Protein AF-A0A1X6PFS3-F1 (afdb_monomer_lite)

Structure (mmCIF, N/CA/C/O backbone):
data_AF-A0A1X6PFS3-F1
#
_entry.id   AF-A0A1X6PFS3-F1
#
loop_
_atom_site.group_PDB
_atom_site.id
_atom_site.type_symbol
_atom_site.label_atom_id
_atom_site.label_alt_id
_atom_site.label_comp_id
_atom_site.label_asym_id
_atom_site.label_entity_id
_atom_site.label_seq_i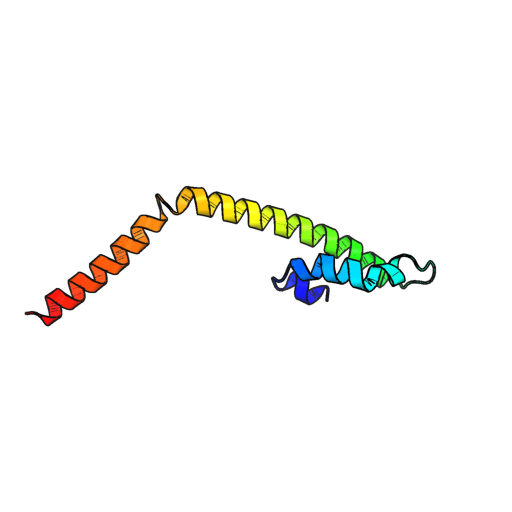d
_atom_site.pdbx_PDB_ins_code
_atom_site.Cartn_x
_atom_site.Cartn_y
_atom_site.Cartn_z
_atom_site.occupancy
_atom_site.B_iso_or_equiv
_atom_site.auth_seq_id
_atom_site.auth_comp_id
_atom_site.auth_asym_id
_atom_site.auth_atom_id
_atom_site.pdbx_PDB_model_num
ATOM 1 N N . MET A 1 1 ? -0.572 -6.098 -13.820 1.00 72.88 1 MET A N 1
ATOM 2 C CA . MET A 1 1 ? -0.227 -6.175 -12.379 1.00 72.88 1 MET A CA 1
ATOM 3 C C . MET A 1 1 ? -0.550 -4.889 -11.618 1.00 72.88 1 MET A C 1
ATOM 5 O O . MET A 1 1 ? -1.300 -4.971 -10.660 1.00 72.88 1 MET A O 1
ATOM 9 N N . PHE A 1 2 ? -0.080 -3.711 -12.050 1.00 74.06 2 PHE A N 1
ATOM 10 C CA . PHE A 1 2 ? -0.330 -2.433 -11.352 1.00 74.06 2 PHE A CA 1
ATOM 11 C C . PHE A 1 2 ? -1.819 -2.134 -11.069 1.00 74.06 2 PHE A C 1
ATOM 13 O O . PHE A 1 2 ? -2.186 -1.866 -9.931 1.00 74.06 2 PHE A O 1
ATOM 20 N N . TRP A 1 3 ? -2.692 -2.257 -12.076 1.00 76.94 3 TRP A N 1
ATOM 21 C CA . TRP A 1 3 ? -4.138 -2.035 -11.914 1.00 76.94 3 TRP A CA 1
ATOM 22 C C . TRP A 1 3 ? -4.818 -3.034 -10.968 1.00 76.94 3 TRP A C 1
ATOM 24 O O . TRP A 1 3 ? -5.736 -2.661 -10.251 1.00 76.94 3 TRP A O 1
ATOM 34 N N . VAL A 1 4 ? -4.330 -4.277 -10.909 1.00 79.75 4 VAL A N 1
ATOM 35 C CA . VAL A 1 4 ? -4.826 -5.298 -9.966 1.00 79.75 4 VAL A CA 1
ATOM 36 C C . VAL A 1 4 ? -4.440 -4.929 -8.532 1.00 79.75 4 VAL A C 1
ATOM 38 O O . VAL A 1 4 ? -5.247 -5.071 -7.620 1.00 79.75 4 VAL A O 1
ATOM 41 N N . GLY A 1 5 ? -3.236 -4.377 -8.343 1.00 75.25 5 GLY A N 1
ATOM 42 C CA . GLY A 1 5 ? -2.825 -3.794 -7.066 1.00 75.25 5 GLY A CA 1
ATOM 43 C C . GLY A 1 5 ? -3.725 -2.640 -6.629 1.00 75.25 5 GLY A C 1
ATOM 44 O O . GLY A 1 5 ? -4.140 -2.579 -5.475 1.00 75.25 5 GLY A O 1
ATOM 45 N N . ALA A 1 6 ? -4.084 -1.760 -7.567 1.00 77.50 6 ALA A N 1
ATOM 46 C CA . ALA A 1 6 ? -4.984 -0.639 -7.302 1.00 77.50 6 ALA A CA 1
ATOM 47 C C . ALA A 1 6 ? -6.427 -1.082 -6.986 1.00 77.50 6 ALA A C 1
ATOM 49 O O . ALA A 1 6 ? -7.088 -0.444 -6.171 1.00 77.50 6 ALA A O 1
ATOM 50 N N . ALA A 1 7 ? -6.891 -2.191 -7.570 1.00 83.50 7 ALA A N 1
ATOM 51 C CA . ALA A 1 7 ? -8.241 -2.736 -7.403 1.00 83.50 7 ALA A CA 1
ATOM 52 C C . ALA A 1 7 ? -8.487 -3.475 -6.067 1.00 83.50 7 ALA A C 1
ATOM 54 O O . ALA A 1 7 ? -9.488 -4.173 -5.937 1.00 83.50 7 ALA A O 1
ATOM 55 N N . GLY A 1 8 ? -7.596 -3.340 -5.078 1.00 79.50 8 GLY A N 1
ATOM 56 C CA . GLY A 1 8 ? -7.798 -3.903 -3.736 1.00 79.50 8 GLY A CA 1
ATOM 57 C C . GLY A 1 8 ? -6.889 -5.071 -3.370 1.00 79.50 8 GLY A C 1
ATOM 58 O O . GLY A 1 8 ? -7.070 -5.657 -2.306 1.00 79.50 8 GLY A O 1
ATOM 59 N N . VAL A 1 9 ? -5.890 -5.404 -4.195 1.00 87.38 9 VAL A N 1
ATOM 60 C CA . VAL A 1 9 ? -4.906 -6.456 -3.880 1.00 87.38 9 VAL A CA 1
ATOM 61 C C . VAL A 1 9 ? -3.516 -5.839 -3.680 1.00 87.38 9 VAL A C 1
ATOM 63 O O . VAL A 1 9 ? -2.639 -6.003 -4.530 1.00 87.38 9 VAL A O 1
ATOM 66 N N . PRO A 1 10 ? -3.257 -5.129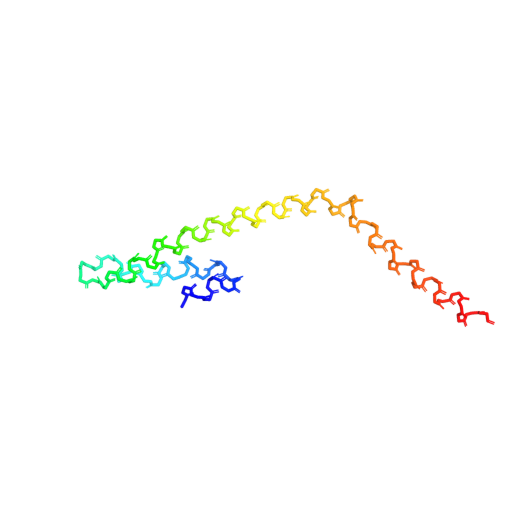 -2.565 1.00 82.25 10 PRO A N 1
ATOM 67 C CA . PRO A 1 10 ? -2.015 -4.378 -2.378 1.00 82.25 10 PRO A CA 1
ATOM 68 C C . PRO A 1 10 ? -0.748 -5.247 -2.431 1.00 82.25 10 PRO A C 1
ATOM 70 O O . PRO A 1 10 ? 0.301 -4.764 -2.847 1.00 82.25 10 PRO A O 1
ATOM 73 N N . LEU A 1 11 ? -0.836 -6.547 -2.121 1.00 86.00 11 LEU A N 1
ATOM 74 C CA . LEU A 1 11 ? 0.280 -7.497 -2.263 1.00 86.00 11 LEU A CA 1
ATOM 75 C C . LEU A 1 11 ? 0.759 -7.678 -3.715 1.00 86.00 11 LEU A C 1
ATOM 77 O O . LEU A 1 11 ? 1.892 -8.097 -3.943 1.00 86.00 11 LEU A O 1
ATOM 81 N N . MET A 1 12 ? -0.045 -7.300 -4.710 1.00 86.38 12 MET A N 1
ATOM 82 C CA . MET A 1 12 ? 0.383 -7.328 -6.109 1.00 86.38 12 MET A CA 1
ATOM 83 C C . MET A 1 12 ? 1.451 -6.277 -6.430 1.00 86.38 12 MET A C 1
ATOM 85 O O . MET A 1 12 ? 2.170 -6.447 -7.413 1.00 86.38 12 MET A O 1
ATOM 89 N N . PHE A 1 13 ? 1.597 -5.216 -5.627 1.00 84.25 13 PHE A N 1
ATOM 90 C CA . PHE A 1 13 ? 2.656 -4.218 -5.814 1.00 84.25 13 PHE A CA 1
ATOM 91 C C . PHE A 1 13 ? 4.064 -4.772 -5.525 1.00 84.25 13 PHE A C 1
ATOM 93 O O . PHE A 1 13 ? 4.916 -4.648 -6.407 1.00 84.25 13 PHE A O 1
ATOM 100 N N . PRO A 1 14 ? 4.343 -5.428 -4.379 1.00 84.19 14 PRO A N 1
ATOM 101 C CA . PRO A 1 14 ? 5.638 -6.070 -4.150 1.00 84.19 14 PRO A CA 1
ATOM 102 C C . PRO A 1 14 ? 5.888 -7.261 -5.086 1.00 84.19 14 PRO A C 1
ATOM 104 O O . PRO A 1 14 ? 7.018 -7.442 -5.531 1.00 84.19 14 PRO A O 1
ATOM 107 N N . VAL A 1 15 ? 4.854 -8.024 -5.467 1.00 86.50 15 VAL A N 1
ATOM 108 C CA . VAL A 1 15 ? 4.992 -9.084 -6.486 1.00 86.50 15 VAL A CA 1
ATOM 109 C C . VAL A 1 15 ? 5.399 -8.497 -7.837 1.00 86.50 15 VAL A C 1
ATOM 111 O O . VAL A 1 15 ? 6.327 -8.999 -8.463 1.00 86.50 15 VAL A O 1
ATOM 114 N N . ALA A 1 16 ? 4.771 -7.400 -8.266 1.00 83.81 16 ALA A N 1
ATOM 115 C CA . ALA A 1 16 ? 5.169 -6.699 -9.483 1.00 83.81 16 ALA A CA 1
ATOM 116 C C . ALA A 1 16 ? 6.597 -6.144 -9.380 1.00 83.81 16 ALA A C 1
ATOM 118 O O . ALA A 1 16 ? 7.349 -6.218 -10.347 1.00 83.81 16 ALA A O 1
ATOM 119 N N . ALA A 1 17 ? 6.988 -5.619 -8.217 1.00 83.31 17 ALA A N 1
ATOM 120 C CA . ALA A 1 17 ? 8.339 -5.114 -7.997 1.00 83.31 17 ALA A CA 1
ATOM 121 C C . ALA A 1 17 ? 9.397 -6.222 -8.098 1.00 83.31 17 ALA A C 1
ATOM 123 O O . ALA A 1 17 ? 10.432 -5.990 -8.712 1.00 83.31 17 ALA A O 1
ATOM 124 N N . MET A 1 18 ? 9.129 -7.414 -7.551 1.00 85.38 18 MET A N 1
ATOM 125 C CA . MET A 1 18 ? 10.011 -8.580 -7.679 1.00 85.38 18 MET A CA 1
ATOM 126 C C . MET A 1 18 ? 10.046 -9.118 -9.111 1.00 85.38 18 MET A C 1
ATOM 128 O O . MET A 1 18 ? 11.121 -9.398 -9.633 1.00 85.38 18 MET A O 1
ATOM 132 N N . TYR A 1 19 ? 8.884 -9.226 -9.759 1.00 83.69 19 TYR A N 1
ATOM 133 C CA . TYR A 1 19 ? 8.767 -9.757 -11.116 1.00 83.69 19 TYR A CA 1
ATOM 134 C C . TYR A 1 19 ? 9.495 -8.880 -12.142 1.00 83.69 19 TYR A C 1
ATOM 136 O O . TYR A 1 19 ? 10.244 -9.389 -12.965 1.00 83.69 19 TYR A O 1
ATOM 144 N N . PHE A 1 20 ? 9.332 -7.558 -12.055 1.00 81.94 20 PHE A N 1
ATOM 145 C CA . PHE A 1 20 ? 9.999 -6.602 -12.944 1.00 81.94 20 PHE A CA 1
ATOM 146 C C . PHE A 1 20 ? 11.346 -6.108 -12.395 1.00 81.94 20 PHE A C 1
ATOM 148 O O . PHE A 1 20 ? 11.876 -5.116 -12.891 1.00 81.94 20 PHE A O 1
ATOM 155 N N . TRP A 1 21 ? 11.911 -6.755 -11.370 1.00 79.31 21 TRP A N 1
ATOM 156 C CA . TRP A 1 21 ? 13.163 -6.318 -10.743 1.00 79.31 21 TRP A CA 1
ATOM 157 C C . TRP A 1 21 ? 14.361 -6.409 -11.695 1.00 79.31 21 TRP A C 1
ATOM 159 O O . TRP A 1 21 ? 15.212 -5.517 -11.711 1.00 79.31 21 TRP A O 1
ATOM 169 N N . SER A 1 22 ? 14.418 -7.477 -12.496 1.00 78.12 22 SER A N 1
ATOM 170 C CA . SER A 1 22 ? 15.427 -7.672 -13.543 1.00 78.12 22 SER A CA 1
ATOM 171 C C . SER A 1 22 ? 15.292 -6.613 -14.635 1.00 78.12 22 SER A C 1
ATOM 173 O O . SER A 1 22 ? 16.263 -5.917 -14.921 1.00 78.12 22 SER A O 1
ATOM 175 N N . GLU A 1 23 ? 14.079 -6.416 -15.162 1.00 76.00 23 GLU A N 1
ATOM 176 C CA . GLU A 1 23 ? 13.777 -5.368 -16.144 1.00 76.00 23 GLU A CA 1
ATOM 177 C C . GLU A 1 23 ? 14.110 -3.972 -15.606 1.00 76.00 23 GLU A C 1
ATOM 179 O O . GLU A 1 23 ? 14.648 -3.139 -16.317 1.00 76.00 23 GLU A O 1
ATOM 184 N N . ALA A 1 24 ? 13.826 -3.685 -14.336 1.00 69.19 24 ALA A N 1
ATOM 185 C CA . ALA A 1 24 ? 14.050 -2.364 -13.754 1.00 69.19 24 ALA A CA 1
ATOM 186 C C . ALA A 1 24 ? 15.536 -1.998 -13.598 1.00 69.19 24 ALA A C 1
ATOM 188 O O . ALA A 1 24 ? 15.856 -0.810 -13.484 1.00 69.19 24 ALA A O 1
ATOM 189 N N . ARG A 1 25 ? 16.428 -2.998 -13.556 1.00 73.12 25 ARG A N 1
ATOM 190 C CA . ARG A 1 25 ? 17.887 -2.807 -13.521 1.00 73.12 25 ARG A CA 1
ATOM 191 C C . ARG A 1 25 ? 18.511 -2.691 -14.905 1.00 73.12 25 ARG A C 1
ATOM 193 O O . ARG A 1 25 ? 19.655 -2.250 -14.988 1.00 73.12 25 ARG A O 1
ATOM 200 N N . ASP A 1 26 ? 17.790 -3.060 -15.958 1.00 78.62 26 ASP A N 1
ATOM 201 C CA . ASP A 1 26 ? 18.286 -2.906 -17.316 1.00 78.62 26 ASP A CA 1
ATOM 202 C C . ASP A 1 26 ? 18.291 -1.409 -17.701 1.00 78.62 26 ASP A C 1
ATOM 204 O O . ASP A 1 26 ? 17.251 -0.742 -17.639 1.00 78.62 26 ASP A O 1
ATOM 208 N N . PRO A 1 27 ? 19.445 -0.832 -18.085 1.00 68.50 27 PRO A N 1
ATOM 209 C CA . PRO A 1 27 ? 19.532 0.565 -18.507 1.00 68.50 27 PRO A CA 1
ATOM 210 C C . PRO A 1 27 ? 18.727 0.874 -19.781 1.00 68.50 27 PRO A C 1
ATOM 212 O O . PRO A 1 27 ? 18.439 2.045 -20.035 1.00 68.50 27 PRO A O 1
ATOM 215 N N . THR A 1 28 ? 18.332 -0.142 -20.556 1.00 71.31 28 THR A N 1
ATOM 216 C CA . THR A 1 28 ? 17.488 0.004 -21.756 1.00 71.31 28 THR A CA 1
ATOM 217 C C . THR A 1 28 ? 15.987 -0.111 -21.478 1.00 71.31 28 THR A C 1
ATOM 219 O O . THR A 1 28 ? 15.169 0.064 -22.385 1.00 71.31 28 THR A O 1
ATOM 222 N N . ALA A 1 29 ? 15.595 -0.352 -20.225 1.00 67.56 29 ALA A N 1
ATOM 223 C CA . ALA A 1 29 ? 14.204 -0.570 -19.868 1.00 67.56 29 ALA A CA 1
ATOM 224 C C . ALA A 1 29 ? 13.307 0.642 -20.144 1.00 67.56 29 ALA A C 1
ATOM 226 O O . ALA A 1 29 ? 13.658 1.805 -19.917 1.00 67.56 29 ALA A O 1
ATOM 227 N N . SER A 1 30 ? 12.079 0.350 -20.577 1.00 73.12 30 SER A N 1
ATOM 228 C CA . SER A 1 30 ? 11.056 1.360 -20.836 1.00 73.12 30 SER A CA 1
ATOM 229 C C . SER A 1 30 ? 10.827 2.244 -19.603 1.00 73.12 30 SER A C 1
ATOM 231 O O . SER A 1 30 ? 10.440 1.762 -18.532 1.00 73.12 30 SER A O 1
ATOM 233 N N . LYS A 1 31 ? 10.994 3.568 -19.767 1.00 77.81 31 LYS A N 1
ATOM 234 C CA . LYS A 1 31 ? 10.736 4.590 -18.725 1.00 77.81 31 LYS A CA 1
ATOM 235 C C . LYS A 1 31 ? 9.366 4.423 -18.055 1.00 77.81 31 LYS A C 1
ATOM 237 O O . LYS A 1 31 ? 9.202 4.762 -16.884 1.00 77.81 31 LYS A O 1
ATOM 242 N N . VAL A 1 32 ? 8.396 3.882 -18.788 1.00 78.31 32 VAL A N 1
ATOM 243 C CA . VAL A 1 32 ? 7.031 3.630 -18.322 1.00 78.31 32 VAL A CA 1
ATOM 244 C C . VAL A 1 32 ? 7.005 2.582 -17.203 1.00 78.31 32 VAL A C 1
ATOM 246 O O . VAL A 1 32 ? 6.374 2.811 -16.172 1.00 78.31 32 VAL A O 1
ATOM 249 N N . ILE A 1 33 ? 7.737 1.473 -17.352 1.00 74.88 33 ILE A N 1
ATOM 250 C CA . ILE A 1 33 ? 7.794 0.380 -16.362 1.00 74.88 33 ILE A CA 1
ATOM 251 C C . ILE A 1 33 ? 8.404 0.890 -15.055 1.00 74.88 33 ILE A C 1
ATOM 253 O O . ILE A 1 33 ? 7.844 0.694 -13.976 1.00 74.88 33 ILE A O 1
ATOM 257 N N . ARG A 1 34 ? 9.503 1.642 -15.161 1.00 73.19 34 ARG A N 1
ATOM 258 C CA . ARG A 1 34 ? 10.175 2.249 -14.007 1.00 73.19 34 ARG A CA 1
ATOM 259 C C . ARG A 1 34 ? 9.253 3.224 -13.264 1.00 73.19 34 ARG A C 1
ATOM 261 O O . ARG A 1 34 ? 9.211 3.220 -12.035 1.00 73.19 34 ARG A O 1
ATOM 268 N N . GLY A 1 35 ? 8.453 3.997 -14.002 1.00 81.25 35 GLY A N 1
ATOM 269 C CA . GLY A 1 35 ? 7.424 4.868 -13.432 1.00 81.25 35 GLY A CA 1
ATOM 270 C C . GLY A 1 35 ? 6.328 4.106 -12.679 1.00 81.25 35 GLY A C 1
ATOM 271 O O . GLY A 1 35 ? 5.925 4.529 -11.595 1.00 81.25 35 GLY A O 1
ATOM 272 N N . TYR A 1 36 ? 5.867 2.970 -13.207 1.00 82.12 36 TYR A N 1
ATOM 273 C CA . TYR A 1 36 ? 4.860 2.140 -12.538 1.00 82.12 36 TYR A CA 1
ATOM 274 C C . TYR A 1 36 ? 5.378 1.467 -11.263 1.00 82.12 36 TYR A C 1
ATOM 276 O O . TYR A 1 36 ? 4.605 1.330 -10.317 1.00 82.12 36 TYR A O 1
ATOM 284 N N . ILE A 1 37 ? 6.663 1.108 -11.191 1.00 80.00 37 ILE A N 1
ATOM 285 C CA . ILE A 1 37 ? 7.267 0.548 -9.970 1.00 80.00 37 ILE A CA 1
ATOM 286 C C . ILE A 1 37 ? 7.295 1.596 -8.850 1.00 80.00 37 ILE A C 1
ATOM 288 O O . ILE A 1 37 ? 6.826 1.320 -7.748 1.00 80.00 37 ILE A O 1
ATOM 292 N N . PHE A 1 38 ? 7.754 2.821 -9.135 1.00 80.88 38 PHE A N 1
ATOM 293 C CA . PHE A 1 38 ? 7.763 3.905 -8.142 1.00 80.88 38 PHE A CA 1
ATOM 294 C C . PHE A 1 38 ? 6.352 4.289 -7.681 1.00 80.88 38 PHE A C 1
ATOM 296 O O . PHE A 1 38 ? 6.098 4.403 -6.481 1.00 80.88 38 PHE A O 1
ATOM 303 N N . LYS A 1 39 ? 5.409 4.438 -8.621 1.00 84.44 39 LYS A N 1
ATOM 304 C CA . LYS A 1 39 ? 4.000 4.704 -8.289 1.00 84.44 39 LYS A CA 1
ATOM 305 C C . LYS A 1 39 ? 3.384 3.555 -7.486 1.00 84.44 39 LYS A C 1
ATOM 307 O O . LYS A 1 39 ? 2.603 3.801 -6.573 1.00 84.44 39 LYS A O 1
ATOM 312 N N . GLY A 1 40 ? 3.746 2.312 -7.806 1.00 84.12 40 GLY A N 1
ATOM 313 C CA . GLY A 1 40 ? 3.260 1.118 -7.117 1.00 84.12 40 GLY A CA 1
ATOM 314 C C . GLY A 1 40 ? 3.761 1.043 -5.680 1.00 84.12 40 GLY A C 1
ATOM 315 O O . GLY A 1 40 ? 2.980 0.752 -4.780 1.00 84.12 40 GLY A O 1
ATOM 316 N N . ALA A 1 41 ? 5.028 1.392 -5.448 1.00 83.44 41 ALA A N 1
ATOM 317 C CA . ALA A 1 41 ? 5.598 1.473 -4.106 1.00 83.44 41 ALA A CA 1
ATOM 318 C C . ALA A 1 41 ? 4.883 2.529 -3.243 1.00 83.44 41 ALA A C 1
ATOM 320 O O . ALA A 1 41 ? 4.527 2.248 -2.101 1.00 83.44 41 ALA A O 1
ATOM 321 N N . ALA A 1 42 ? 4.597 3.713 -3.798 1.00 87.44 42 ALA A N 1
ATOM 322 C CA . ALA A 1 42 ? 3.844 4.749 -3.087 1.00 87.44 42 ALA A CA 1
ATOM 323 C C . ALA A 1 42 ? 2.417 4.290 -2.732 1.00 87.44 42 ALA A C 1
ATOM 325 O O . ALA A 1 42 ? 1.984 4.437 -1.589 1.00 87.44 42 ALA A O 1
ATOM 326 N N . LEU A 1 43 ? 1.704 3.677 -3.684 1.00 87.44 43 LEU A N 1
ATOM 327 C CA . LEU A 1 43 ? 0.364 3.132 -3.443 1.00 87.44 43 LEU A CA 1
ATOM 328 C C . LEU A 1 43 ? 0.368 2.012 -2.398 1.00 87.44 43 LEU A C 1
ATOM 330 O O . LEU A 1 43 ? -0.550 1.947 -1.584 1.00 87.44 43 LEU A O 1
ATOM 334 N N . PHE A 1 44 ? 1.401 1.169 -2.376 1.00 86.50 44 PHE A N 1
ATOM 335 C CA . PHE A 1 44 ? 1.558 0.122 -1.368 1.00 86.50 44 PHE A CA 1
ATOM 336 C C . PHE A 1 44 ? 1.705 0.693 0.049 1.00 86.50 44 PHE A C 1
ATOM 338 O O . PHE A 1 44 ? 1.055 0.207 0.978 1.00 86.50 44 PHE A O 1
ATOM 345 N N . VAL A 1 45 ? 2.502 1.754 0.218 1.00 89.44 45 VAL A N 1
ATOM 346 C CA . VAL A 1 45 ? 2.649 2.440 1.513 1.00 89.44 45 VAL A CA 1
ATOM 347 C C . VAL A 1 45 ? 1.315 3.033 1.959 1.00 89.44 45 VAL A C 1
ATOM 349 O O . VAL A 1 45 ? 0.898 2.799 3.092 1.00 89.44 45 VAL A O 1
ATOM 352 N N . ILE A 1 46 ? 0.609 3.732 1.064 1.00 90.25 46 ILE A N 1
ATOM 353 C CA . ILE A 1 46 ? -0.709 4.312 1.365 1.00 90.25 46 ILE A CA 1
ATOM 354 C C . ILE A 1 46 ? -1.690 3.216 1.797 1.00 90.25 46 ILE A C 1
ATOM 356 O O . ILE A 1 46 ? -2.328 3.346 2.840 1.00 90.25 46 ILE A O 1
ATOM 360 N N . TYR A 1 47 ? -1.767 2.114 1.046 1.00 89.00 47 TYR A N 1
ATOM 361 C CA . TYR A 1 47 ? -2.620 0.977 1.400 1.00 89.00 47 TYR A CA 1
ATOM 362 C C . TYR A 1 47 ? -2.278 0.410 2.776 1.00 89.00 47 TYR A C 1
ATOM 364 O O . TYR A 1 47 ? -3.178 0.135 3.562 1.00 89.00 47 TYR A O 1
ATOM 372 N N . THR A 1 48 ? -0.989 0.263 3.083 1.00 88.69 48 THR A N 1
ATOM 373 C CA . THR A 1 48 ? -0.531 -0.270 4.371 1.00 88.69 48 THR A CA 1
ATOM 374 C C . THR A 1 48 ? -0.945 0.642 5.525 1.00 88.69 48 THR A C 1
ATOM 376 O O . THR A 1 48 ? -1.470 0.159 6.525 1.00 88.69 48 THR A O 1
ATOM 379 N N . VAL A 1 49 ? -0.785 1.961 5.377 1.00 92.94 49 VAL A N 1
ATOM 380 C CA . VAL A 1 49 ? -1.198 2.940 6.396 1.00 92.94 49 VAL A CA 1
ATOM 381 C C . VAL A 1 49 ? -2.710 2.907 6.613 1.00 92.94 49 VAL A C 1
ATOM 383 O O . VAL A 1 49 ? -3.159 2.830 7.755 1.00 92.94 49 VAL A O 1
ATOM 386 N N . VAL A 1 50 ? -3.497 2.916 5.533 1.00 92.75 50 VAL A N 1
ATOM 387 C CA . VAL A 1 50 ? -4.966 2.851 5.613 1.00 92.75 50 VAL A CA 1
ATOM 388 C C . VAL A 1 50 ? -5.421 1.547 6.269 1.00 92.75 50 VAL A C 1
ATOM 390 O O . VAL A 1 50 ? -6.307 1.570 7.120 1.00 92.75 50 VAL A O 1
ATOM 393 N N . LEU A 1 51 ? -4.792 0.421 5.927 1.00 89.75 51 LEU A N 1
ATOM 394 C CA . LEU A 1 51 ? -5.133 -0.890 6.476 1.00 89.75 51 LEU A CA 1
ATOM 395 C C . LEU A 1 51 ? -4.791 -0.984 7.967 1.00 89.75 51 LEU A C 1
ATOM 397 O O . LEU A 1 51 ? -5.606 -1.484 8.738 1.00 89.75 51 LEU A O 1
ATOM 401 N N . ILE A 1 52 ? -3.643 -0.448 8.395 1.00 91.00 52 ILE A N 1
ATOM 402 C CA . ILE A 1 52 ? -3.270 -0.370 9.815 1.00 91.00 52 ILE A CA 1
ATOM 403 C C . ILE A 1 52 ? -4.232 0.542 10.576 1.00 91.00 52 ILE A C 1
ATOM 405 O O . ILE A 1 52 ? -4.696 0.161 11.649 1.00 91.00 52 ILE A O 1
ATOM 409 N N . ALA A 1 53 ? -4.552 1.720 10.035 1.00 93.06 53 ALA A N 1
ATOM 410 C CA . ALA A 1 53 ? -5.491 2.644 10.664 1.00 93.06 53 ALA A CA 1
ATOM 411 C C . ALA A 1 53 ? -6.865 1.984 10.837 1.00 93.06 53 ALA A C 1
ATOM 413 O O . ALA A 1 53 ? -7.377 1.920 11.953 1.00 93.06 53 ALA A O 1
ATOM 414 N N . TRP A 1 54 ? -7.406 1.398 9.764 1.00 90.50 54 TRP A N 1
ATOM 415 C CA . TRP A 1 54 ? -8.674 0.671 9.801 1.00 90.50 54 TRP A CA 1
ATOM 416 C C . TRP A 1 54 ? -8.640 -0.495 10.792 1.00 90.50 54 TRP A C 1
ATOM 418 O O . TRP A 1 54 ? -9.546 -0.626 11.612 1.00 90.50 54 TRP A O 1
ATOM 428 N N . PHE A 1 55 ? -7.585 -1.313 10.775 1.00 88.00 55 PHE A N 1
ATOM 429 C CA . PHE A 1 55 ? -7.446 -2.454 11.680 1.00 88.00 55 PHE A CA 1
ATOM 430 C C . PHE A 1 55 ? -7.338 -2.019 13.145 1.00 88.00 55 PHE A C 1
ATOM 432 O O . PHE A 1 55 ? -7.927 -2.645 14.024 1.00 88.00 55 PHE A O 1
ATOM 439 N N . THR A 1 56 ? -6.629 -0.925 13.417 1.00 87.81 56 THR A N 1
ATOM 440 C CA . THR A 1 56 ? -6.491 -0.366 14.768 1.00 87.81 56 THR A CA 1
ATOM 441 C C . THR A 1 56 ? -7.838 0.139 15.273 1.00 87.81 56 THR A C 1
ATOM 443 O O . THR A 1 56 ? -8.264 -0.233 16.366 1.00 87.81 56 THR A O 1
ATOM 446 N N . THR A 1 57 ? -8.559 0.911 14.454 1.00 87.81 57 THR A N 1
ATOM 447 C CA . THR A 1 57 ? -9.934 1.341 14.741 1.00 87.81 57 THR A CA 1
ATOM 448 C C . THR A 1 57 ? -10.843 0.134 14.977 1.00 87.81 57 THR A C 1
ATOM 450 O O . THR A 1 57 ? -11.546 0.086 15.984 1.00 87.81 57 THR A O 1
ATOM 453 N N . PHE A 1 58 ? -10.784 -0.885 14.119 1.00 86.19 58 PHE A N 1
ATOM 454 C CA . PHE A 1 58 ? -11.560 -2.110 14.283 1.00 86.19 58 PHE A CA 1
ATOM 455 C C . PHE A 1 58 ? -11.263 -2.800 15.621 1.00 86.19 58 PHE A C 1
ATOM 457 O O . PHE A 1 58 ? -12.189 -3.124 16.354 1.00 86.19 58 PHE A O 1
ATOM 464 N N . GLN A 1 59 ? -9.995 -2.974 15.995 1.00 84.94 59 GLN A N 1
ATOM 465 C CA . GLN A 1 59 ? -9.615 -3.626 17.254 1.00 84.94 59 GLN A CA 1
ATOM 466 C C . GLN A 1 59 ? -10.042 -2.836 18.500 1.00 84.94 59 GLN A C 1
ATOM 468 O O . GLN A 1 59 ? -10.395 -3.449 19.507 1.00 84.94 59 GLN A O 1
ATOM 473 N N . VAL A 1 60 ? -10.041 -1.502 18.435 1.00 85.44 60 VAL A N 1
ATOM 474 C CA . VAL A 1 60 ? -10.519 -0.638 19.527 1.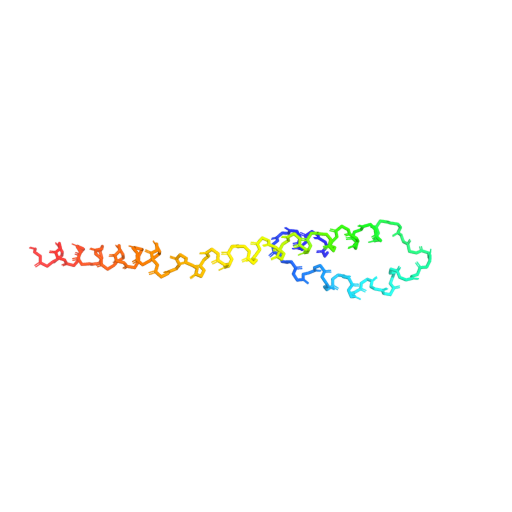00 85.44 60 VAL A CA 1
ATOM 475 C C . VAL A 1 60 ? -12.040 -0.726 19.668 1.00 85.44 60 VAL A C 1
ATOM 477 O O . VAL A 1 60 ? -12.557 -0.883 20.772 1.00 85.44 60 VAL A O 1
ATOM 480 N N . PHE A 1 61 ? -12.773 -0.666 18.554 1.00 81.81 61 PHE A N 1
ATOM 481 C CA . PHE A 1 61 ? -14.234 -0.574 18.574 1.00 81.81 61 PHE A CA 1
ATOM 482 C C . PHE A 1 61 ? -14.960 -1.923 18.525 1.00 81.81 61 PHE A C 1
ATOM 484 O O . PHE A 1 61 ? -16.143 -1.973 18.875 1.00 81.81 61 PHE A O 1
ATOM 491 N N . LYS A 1 62 ? -14.290 -3.029 18.171 1.00 72.69 62 LYS A N 1
ATOM 492 C CA . LYS A 1 62 ? -14.929 -4.355 18.079 1.00 72.69 62 LYS A CA 1
ATOM 493 C C . LYS A 1 62 ? -15.571 -4.818 19.385 1.00 72.69 62 LYS A C 1
ATOM 495 O O . LYS A 1 62 ? -16.605 -5.470 19.345 1.00 72.69 62 LYS A O 1
ATOM 500 N N . ASN A 1 63 ? -14.990 -4.453 20.528 1.00 67.56 63 ASN A N 1
ATOM 501 C CA . ASN A 1 63 ? -15.447 -4.923 21.835 1.00 67.56 63 ASN A CA 1
ATOM 502 C C . ASN A 1 63 ? -16.505 -3.998 22.466 1.00 67.56 63 ASN A C 1
ATOM 504 O O . ASN A 1 63 ? -17.185 -4.417 23.396 1.00 67.56 63 ASN A O 1
ATOM 508 N N . GLY A 1 64 ? -16.641 -2.753 21.990 1.00 61.72 64 GLY A N 1
ATOM 509 C CA . GLY A 1 64 ? -17.520 -1.743 22.598 1.00 61.72 64 GLY A CA 1
ATOM 510 C C . GLY A 1 64 ? -18.656 -1.245 21.701 1.00 61.72 64 GLY A C 1
ATOM 511 O O . GLY A 1 64 ? -19.766 -1.065 22.184 1.00 61.72 64 GLY A O 1
ATOM 512 N N . ALA A 1 65 ? -18.404 -1.031 20.406 1.00 61.25 65 A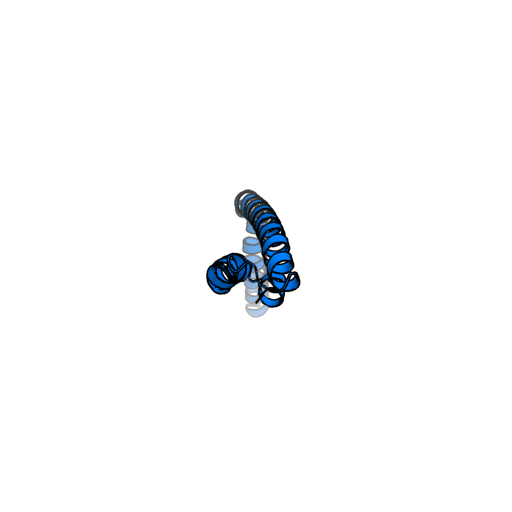LA A N 1
ATOM 513 C CA . ALA A 1 65 ? -19.385 -0.467 19.469 1.00 61.25 65 ALA A CA 1
ATOM 514 C C . ALA A 1 65 ? -20.004 -1.520 18.532 1.00 61.25 65 ALA A C 1
ATOM 516 O O . ALA A 1 65 ? -21.143 -1.366 18.101 1.00 61.25 65 ALA A O 1
ATOM 517 N N . LEU A 1 66 ? -19.283 -2.610 18.238 1.00 53.88 66 LEU A N 1
ATOM 518 C CA . LEU A 1 66 ? -19.799 -3.731 17.435 1.00 53.88 66 LEU A CA 1
ATOM 519 C C . LEU A 1 66 ? -20.485 -4.820 18.280 1.00 53.88 66 LEU A C 1
ATOM 521 O O . LEU A 1 66 ? -21.217 -5.639 17.731 1.00 53.88 66 LEU A O 1
ATOM 525 N N . SER A 1 67 ? -20.337 -4.800 19.608 1.00 55.16 67 SER A N 1
ATOM 526 C CA . SER A 1 67 ? -21.102 -5.662 20.526 1.00 55.16 67 SER A CA 1
ATOM 527 C C . SER A 1 67 ? -22.614 -5.405 20.439 1.00 55.16 67 SER A C 1
ATOM 529 O O . SER A 1 67 ? -23.406 -6.336 20.560 1.00 55.16 67 SER A O 1
ATOM 531 N N . GLY A 1 68 ? -23.024 -4.170 20.127 1.00 54.06 68 GLY A N 1
ATOM 532 C CA . GLY A 1 68 ? -24.422 -3.820 19.867 1.00 54.06 68 GLY A CA 1
ATOM 533 C C . GLY A 1 68 ? -25.015 -4.501 18.627 1.00 54.06 68 GLY A C 1
ATOM 534 O O . GLY A 1 68 ? -26.210 -4.775 18.610 1.00 54.06 68 GLY A O 1
ATOM 535 N N . PHE A 1 69 ? -24.202 -4.851 17.622 1.00 53.75 69 PHE A N 1
ATOM 536 C CA . PHE A 1 69 ? -24.674 -5.633 16.471 1.00 53.75 69 PHE A CA 1
ATOM 537 C C . PHE A 1 69 ? -24.962 -7.093 16.843 1.00 53.75 69 PHE A C 1
ATOM 539 O O . PHE A 1 69 ? -25.938 -7.648 16.352 1.00 53.75 69 PHE A O 1
ATOM 546 N N . SER A 1 70 ? -24.183 -7.683 17.760 1.00 52.78 70 SER A N 1
ATOM 547 C CA . SER A 1 70 ? -24.450 -9.032 18.285 1.00 52.78 70 SER A CA 1
ATOM 548 C C . SER A 1 70 ? -25.759 -9.087 19.080 1.00 52.78 70 SER A C 1
ATOM 550 O O . SER A 1 70 ? -26.521 -10.038 18.945 1.00 52.78 70 SER A O 1
ATOM 552 N N . VAL A 1 71 ? -26.049 -8.052 19.876 1.00 53.38 71 VAL A N 1
ATOM 553 C CA . VAL A 1 71 ? -27.294 -7.962 20.665 1.00 53.38 71 VAL A CA 1
ATOM 554 C C . VAL A 1 71 ? -28.513 -7.677 19.775 1.00 53.38 71 VAL A C 1
ATOM 556 O O . VAL A 1 71 ? -29.612 -8.152 20.056 1.00 53.38 71 VAL A O 1
ATOM 559 N N . LEU A 1 72 ? -28.346 -6.936 18.673 1.00 52.06 72 LEU A N 1
ATOM 560 C CA . LEU A 1 72 ? -29.424 -6.684 17.707 1.00 52.06 72 LEU A CA 1
ATOM 561 C C . LEU A 1 72 ? -29.835 -7.941 16.917 1.00 52.06 72 LEU A C 1
ATOM 563 O O . LEU A 1 72 ? -31.000 -8.041 16.525 1.00 52.06 72 LEU A O 1
ATOM 567 N N . ASP A 1 73 ? -28.921 -8.892 16.707 1.00 54.44 73 ASP A N 1
ATOM 568 C CA . ASP A 1 73 ? -29.209 -10.163 16.022 1.00 54.44 73 ASP A CA 1
ATOM 569 C C . ASP A 1 73 ? -29.972 -11.141 16.939 1.00 54.44 73 ASP A C 1
ATOM 571 O O . ASP A 1 73 ? -30.975 -11.751 16.555 1.00 54.44 73 ASP A O 1
ATOM 575 N N . GLU A 1 74 ? -29.575 -11.211 18.212 1.00 55.81 74 GLU A N 1
ATOM 576 C CA . GLU A 1 74 ? -30.225 -12.065 19.214 1.00 55.81 74 GLU A CA 1
ATOM 577 C C . GLU A 1 74 ? -31.652 -11.580 19.542 1.00 55.81 74 GLU A C 1
ATOM 579 O O . GLU A 1 74 ? -32.591 -12.375 19.658 1.00 55.81 74 GLU A O 1
ATOM 584 N N . ASN A 1 75 ? -31.857 -10.259 19.593 1.00 53.97 75 ASN A N 1
ATOM 585 C CA . ASN A 1 75 ? -33.160 -9.664 19.899 1.00 53.97 75 ASN A CA 1
ATOM 586 C C . ASN A 1 75 ? -34.160 -9.775 18.725 1.00 53.97 75 ASN A C 1
ATOM 588 O O . ASN A 1 75 ? -35.355 -9.973 18.946 1.00 53.97 75 ASN A O 1
ATOM 592 N N . LYS A 1 76 ? -33.694 -9.744 17.464 1.00 54.09 76 LYS A N 1
ATOM 593 C CA . LYS A 1 76 ? -34.549 -10.058 16.300 1.00 54.09 76 LYS A CA 1
ATOM 594 C C . LYS A 1 76 ? -34.959 -11.526 16.256 1.00 54.09 76 LYS A C 1
ATOM 596 O O . LYS A 1 76 ? -36.103 -11.831 15.933 1.00 54.09 76 LYS A O 1
ATOM 601 N N . THR A 1 77 ? -34.047 -12.431 16.596 1.00 54.75 77 THR A N 1
ATOM 602 C CA . THR A 1 77 ? -34.345 -13.869 16.613 1.00 54.75 77 THR A CA 1
ATOM 603 C C . THR A 1 77 ? -35.356 -14.197 17.716 1.00 54.75 77 THR A C 1
ATOM 605 O O . THR A 1 77 ? -36.310 -14.944 17.494 1.00 54.75 77 THR A O 1
ATOM 608 N N . THR A 1 78 ? -35.215 -13.552 18.875 1.00 56.09 78 THR A N 1
ATOM 609 C CA . THR A 1 78 ? -36.131 -13.709 20.014 1.00 56.09 78 THR A CA 1
ATOM 610 C C . THR A 1 78 ? -37.518 -13.116 19.742 1.00 56.09 78 THR A C 1
ATOM 612 O O . THR A 1 78 ? -38.517 -13.734 20.108 1.00 56.09 78 THR A O 1
ATOM 615 N N . SER A 1 79 ? -37.621 -11.963 19.065 1.00 56.94 79 SER A N 1
ATOM 616 C CA . SER A 1 79 ? -38.929 -11.364 18.747 1.00 56.94 79 SER A CA 1
ATOM 617 C C . SER A 1 79 ? -39.707 -12.137 17.677 1.00 56.94 79 SER A C 1
ATOM 619 O O . SER A 1 79 ? -40.933 -12.231 17.745 1.00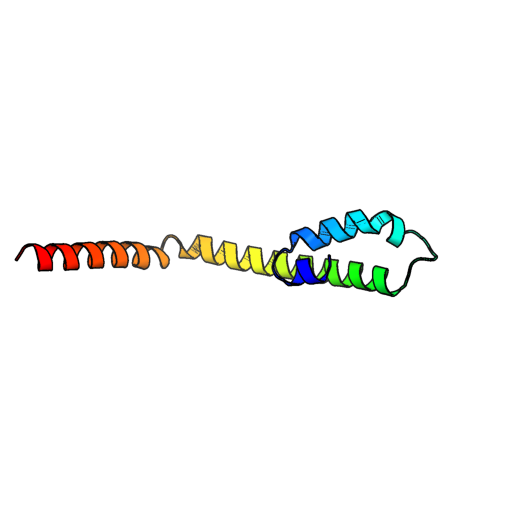 56.94 79 SER A O 1
ATOM 621 N N . VAL A 1 80 ? -39.016 -12.744 16.708 1.00 59.44 80 VAL A N 1
ATOM 622 C CA . VAL A 1 80 ? -39.653 -13.600 15.697 1.00 59.44 80 VAL A CA 1
ATOM 623 C C . VAL A 1 80 ? -40.146 -14.907 16.326 1.00 59.44 80 VAL A C 1
ATOM 625 O O . VAL A 1 80 ? -41.273 -15.322 16.060 1.00 59.44 80 VAL A O 1
ATOM 628 N N . LEU A 1 81 ? -39.358 -15.522 17.214 1.00 58.53 81 LEU A N 1
ATOM 629 C CA . LEU A 1 81 ? -39.757 -16.732 17.943 1.00 58.53 81 LEU A CA 1
ATOM 630 C C . LEU A 1 81 ? -40.942 -16.498 18.891 1.00 58.53 81 LEU A C 1
ATOM 632 O O . LEU A 1 81 ? -41.827 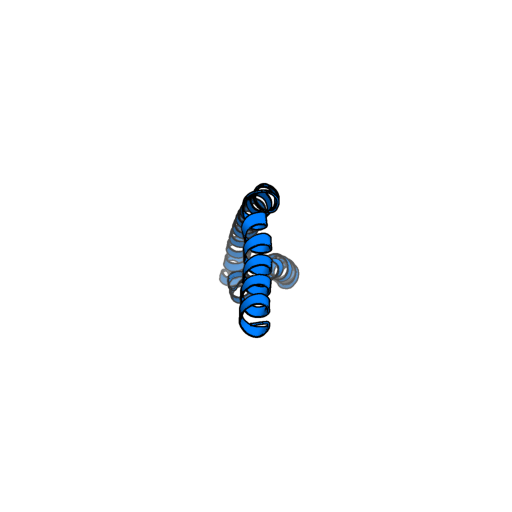-17.346 18.960 1.00 58.53 81 LEU A O 1
ATOM 636 N N . SER A 1 82 ? -41.005 -15.357 19.584 1.00 58.81 82 SER A N 1
ATOM 637 C CA . SER A 1 82 ? -42.135 -15.045 20.472 1.00 58.81 82 SER A CA 1
ATOM 638 C C . SER A 1 82 ? -43.425 -14.702 19.720 1.00 58.81 82 SER A C 1
ATOM 640 O O . SER A 1 82 ? -44.511 -14.931 20.243 1.00 58.81 82 SER A O 1
ATOM 642 N N . THR A 1 83 ? -43.323 -14.199 18.485 1.00 58.91 83 THR A N 1
ATOM 643 C CA . THR A 1 83 ? -44.485 -13.920 17.622 1.00 58.91 83 THR A CA 1
ATOM 644 C C . THR A 1 83 ? -45.027 -15.187 16.950 1.00 58.91 83 THR A C 1
ATOM 646 O O . THR A 1 83 ? -46.206 -15.243 16.631 1.00 58.91 83 THR A O 1
ATOM 649 N N . LEU A 1 84 ? -44.188 -16.208 16.741 1.00 56.78 84 LEU A N 1
ATOM 650 C CA . LEU A 1 84 ? -44.589 -17.517 16.201 1.00 56.78 84 LEU A CA 1
ATOM 651 C C . LEU A 1 84 ? -45.091 -18.502 17.273 1.00 56.78 84 LEU A C 1
ATOM 653 O O . LEU A 1 84 ? -45.672 -19.526 16.924 1.00 56.78 84 LEU A O 1
ATOM 657 N N . ALA A 1 85 ? -44.825 -18.227 18.553 1.00 56.62 85 ALA A N 1
ATOM 658 C CA . ALA A 1 85 ? -45.230 -19.063 19.686 1.00 56.62 85 ALA A CA 1
ATOM 659 C C . ALA A 1 85 ? -46.558 -18.632 20.349 1.00 56.62 85 ALA A C 1
ATOM 661 O O . ALA A 1 85 ? -46.997 -19.302 21.284 1.00 56.62 85 ALA A O 1
ATOM 662 N N . ASN A 1 86 ? -47.181 -17.547 19.871 1.00 46.09 86 ASN A N 1
ATOM 663 C CA . ASN A 1 86 ? -48.540 -17.099 20.214 1.00 46.09 86 ASN A CA 1
ATOM 664 C C . ASN A 1 86 ? -49.477 -17.295 19.018 1.00 46.09 86 ASN A C 1
ATOM 666 O O . ASN A 1 86 ? -50.686 -17.499 19.261 1.00 46.09 86 ASN A O 1
#

Organism: Porphyra umbilicalis (NCBI:txid2786)

Sequence (86 aa):
MFWVGAAGVPLMFPVAAMYFWSEARDPTASKVIRGYIFKGAALFVIYTVVLIAWFTTFQVFKNGALSGFSVLDENKTTSVLSTLAN

Radius of gyration: 23.24 Å; chains: 1; bounding box: 68×24×44 Å

Secondary structure (DSSP, 8-state):
-HHHHHTT-TTHHHHHHHHTHHHHH-TTS-HHHHHHHHHHHHHHHHHHHHHHHHHHHHHHHTTTTSHHHHHHHHHHHHHHHHHH--

pLDDT: mean 74.88, std 13.05, range [46.09, 93.06]

InterPro domains:
  IPR019379 Gamma-secretase aspartyl protease complex, presenilin enhancer-2 subunit [PF10251] (1-63)
  IPR019379 Gamma-secretase aspartyl protease complex, presenilin enhancer-2 subunit [PTHR16318] (1-63)

Foldseek 3Di:
DLVVCVVPVLVVLVVLCVVCVVLCPDPPHDPVSVVSNVVSVVSSVVVVVVVVVVVVVCVVCVVPPVVVVVVVVVVVVVVVVVVVVD